Protein AF-A0A7S3J184-F1 (afdb_monomer_lite)

Radius of gyration: 19.21 Å; chains: 1; bounding box: 44×44×45 Å

pLDDT: mean 74.98, std 15.62, range [27.53, 96.31]

Secondary structure (DSSP, 8-state):
--------------TT-SS---TTT-TT-EEEEEEEEEEEEEEEEETTEEEEEEEEEEEEEEEEEE--SSS--EEEEEEEEEEE----S---S-----S-GGGSTTTPPPHHHHHHHTTS-SSS-EEEE---TTTT--EEEES-SSTTT--S----PPP---TTS----------

InterPro domains:
  IPR021109 Aspartic peptidase domain superfamily [G3DSA:2.40.70.10] (2-146)
  IPR021109 Aspartic peptidase domain superfamily [SSF50630] (16-171)
  IPR033121 Peptidase family A1 domain [PF00026] (12-150)

Foldseek 3Di:
DDPPDPDPPPQPFVPQAPDADDLVPAPFKFWDPDKDKDKDWDWDQDPNDTDIDIWIWMFTWIWHFDDDPLQGTFTFIDGRTGDTDNPDPDNDNDDQDLWQCVQGPDNGGHPLRRCCVVVVAVDSDKDWDDDDPVPPPTDMGRNDDPDPPVCPDDDDADAPDDRNDGRHGDCPPPD

Structure (mmCIF, N/CA/C/O backbone):
data_AF-A0A7S3J184-F1
#
_entry.id   AF-A0A7S3J184-F1
#
loop_
_atom_site.group_PDB
_atom_site.id
_atom_site.type_symbol
_atom_site.label_atom_id
_atom_site.label_alt_id
_atom_site.label_comp_id
_atom_site.label_asym_id
_atom_site.label_entity_id
_atom_site.label_seq_id
_atom_site.pdbx_PDB_ins_code
_atom_site.Cartn_x
_atom_site.Cartn_y
_atom_site.Cartn_z
_atom_site.occupancy
_atom_site.B_iso_or_equiv
_atom_site.auth_seq_id
_atom_site.auth_comp_id
_atom_site.auth_asym_id
_atom_site.auth_atom_id
_atom_site.pdbx_PDB_model_num
ATOM 1 N N . MET A 1 1 ? 15.022 29.526 -15.941 1.00 34.22 1 MET A N 1
ATOM 2 C CA . MET A 1 1 ? 14.624 28.166 -16.365 1.00 34.22 1 MET A CA 1
ATOM 3 C C . MET A 1 1 ? 15.790 27.238 -16.091 1.00 34.22 1 MET A C 1
ATOM 5 O O . MET A 1 1 ? 16.749 27.245 -16.851 1.00 34.22 1 MET A O 1
ATOM 9 N N . VAL A 1 2 ? 15.758 26.516 -14.973 1.00 27.53 2 VAL A N 1
ATOM 10 C CA . VAL A 1 2 ? 16.739 25.459 -14.714 1.00 27.53 2 VAL A CA 1
ATOM 11 C C . VAL A 1 2 ? 16.267 24.251 -15.514 1.00 27.53 2 VAL A C 1
ATOM 13 O O . VAL A 1 2 ? 15.246 23.656 -15.186 1.00 27.53 2 VAL A O 1
ATOM 16 N N . LYS A 1 3 ? 16.960 23.936 -16.612 1.00 31.44 3 LYS A N 1
ATOM 17 C CA . LYS A 1 3 ? 16.869 22.609 -17.222 1.00 31.44 3 LYS A CA 1
ATOM 18 C C . LYS A 1 3 ? 17.483 21.649 -16.205 1.00 31.44 3 LYS A C 1
ATOM 20 O O . LYS A 1 3 ? 18.704 21.586 -16.118 1.00 31.44 3 LYS A O 1
ATOM 25 N N . SER A 1 4 ? 16.666 20.966 -15.403 1.00 35.03 4 SER A N 1
ATOM 26 C CA . SER A 1 4 ? 17.158 19.820 -14.642 1.00 35.03 4 SER A CA 1
ATOM 27 C C . SER A 1 4 ? 17.403 18.706 -15.652 1.00 35.03 4 SER A C 1
ATOM 29 O O . SER A 1 4 ? 16.483 18.007 -16.076 1.00 35.03 4 SER A O 1
ATOM 31 N N . SER A 1 5 ? 18.642 18.607 -16.122 1.00 41.62 5 SER A N 1
ATOM 32 C CA . SER A 1 5 ? 19.138 17.382 -16.729 1.00 41.62 5 SER A CA 1
ATOM 33 C C . SER A 1 5 ? 18.861 16.246 -15.752 1.00 41.62 5 SER A C 1
ATOM 35 O O . SER A 1 5 ? 19.185 16.370 -14.569 1.00 41.62 5 SER A O 1
ATOM 37 N N . LEU A 1 6 ? 18.212 15.188 -16.245 1.00 41.88 6 LEU A N 1
ATOM 38 C CA . LEU A 1 6 ? 18.054 13.930 -15.523 1.00 41.88 6 LEU A CA 1
ATOM 39 C C . LEU A 1 6 ? 19.418 13.575 -14.909 1.00 41.88 6 LEU A C 1
ATOM 41 O O . LEU A 1 6 ? 20.422 13.696 -15.624 1.00 41.88 6 LEU A O 1
ATOM 45 N N . PRO A 1 7 ? 19.489 13.178 -13.625 1.00 43.50 7 PRO A N 1
ATOM 46 C CA . PRO A 1 7 ? 20.644 12.440 -13.147 1.00 43.50 7 PRO A CA 1
ATOM 47 C C . PRO A 1 7 ? 20.914 11.345 -14.177 1.00 43.50 7 PRO A C 1
ATOM 49 O O . PRO A 1 7 ? 19.997 10.599 -14.534 1.00 43.50 7 PRO A O 1
ATOM 52 N N . GLN A 1 8 ? 22.128 11.333 -14.732 1.00 40.34 8 GLN A N 1
ATOM 53 C CA . GLN A 1 8 ? 22.580 10.200 -15.530 1.00 40.34 8 GLN A CA 1
ATOM 54 C C . GLN A 1 8 ? 22.360 8.937 -14.695 1.00 40.34 8 GLN A C 1
ATOM 56 O O . GLN A 1 8 ? 22.359 9.021 -13.465 1.00 40.34 8 GLN A O 1
ATOM 61 N N . GLU A 1 9 ? 22.119 7.809 -15.362 1.00 42.41 9 GLU A N 1
ATOM 62 C CA . GLU A 1 9 ? 22.085 6.471 -14.768 1.00 42.41 9 GLU A CA 1
ATOM 63 C C . GLU A 1 9 ? 23.442 6.163 -14.109 1.00 42.41 9 GLU A C 1
ATOM 65 O O . GLU A 1 9 ? 24.221 5.356 -14.593 1.00 42.41 9 GLU A O 1
ATOM 70 N N . ASP A 1 10 ? 23.774 6.861 -13.029 1.00 41.12 10 ASP A N 1
ATOM 71 C CA . ASP A 1 10 ? 24.757 6.404 -12.077 1.00 41.12 10 ASP A CA 1
ATOM 72 C C . ASP A 1 10 ? 24.038 5.303 -11.313 1.00 41.12 10 ASP A C 1
ATOM 74 O O . ASP A 1 10 ? 23.034 5.546 -10.633 1.00 41.12 10 ASP A O 1
ATOM 78 N N . GLU A 1 11 ? 24.539 4.086 -11.495 1.00 43.78 11 GLU A N 1
ATOM 79 C CA . GLU A 1 11 ? 24.124 2.808 -10.915 1.00 43.78 11 GLU A CA 1
ATOM 80 C C . GLU A 1 11 ? 24.232 2.785 -9.377 1.00 43.78 11 GLU A C 1
ATOM 82 O O . GLU A 1 11 ? 24.607 1.788 -8.760 1.00 43.78 11 GLU A O 1
ATOM 87 N N . SER A 1 12 ? 23.865 3.873 -8.702 1.00 46.12 12 SER A N 1
ATOM 88 C CA . SER A 1 12 ? 23.443 3.839 -7.309 1.00 46.12 12 SER A CA 1
ATOM 89 C C . SER A 1 12 ? 22.074 3.157 -7.234 1.00 46.12 12 SER A C 1
ATOM 91 O O . SER A 1 12 ? 21.065 3.746 -6.857 1.00 46.12 12 SER A O 1
ATOM 93 N N . GLU A 1 13 ? 22.042 1.880 -7.632 1.00 53.75 13 GLU A N 1
ATOM 94 C CA . GLU A 1 13 ? 20.978 0.950 -7.283 1.00 53.75 13 GLU A CA 1
ATOM 95 C C . GLU A 1 13 ? 20.612 1.167 -5.816 1.00 53.75 13 GLU A C 1
ATOM 97 O O . GLU A 1 13 ? 21.509 1.411 -5.015 1.00 53.75 13 GLU A O 1
ATOM 102 N N . CYS A 1 14 ? 19.339 1.044 -5.438 1.00 61.81 14 CYS A N 1
ATOM 103 C CA . CYS A 1 14 ? 18.876 1.128 -4.050 1.00 61.81 14 CYS A CA 1
ATOM 104 C C . CYS A 1 14 ? 19.684 0.207 -3.103 1.00 61.81 14 CYS A C 1
ATOM 106 O O . CYS A 1 14 ? 19.252 -0.901 -2.796 1.00 61.81 14 CYS A O 1
ATOM 108 N N . GLN A 1 15 ? 20.856 0.643 -2.625 1.00 64.69 15 GLN A N 1
ATOM 109 C CA . GLN A 1 15 ? 21.760 -0.156 -1.785 1.00 64.69 15 GLN A CA 1
ATOM 110 C C . GLN A 1 15 ? 21.186 -0.349 -0.377 1.00 64.69 15 GLN A C 1
ATOM 112 O O . GLN A 1 15 ? 21.646 -1.200 0.375 1.00 64.69 15 GLN A O 1
ATOM 117 N N . TYR A 1 16 ? 20.175 0.452 -0.036 1.00 66.06 16 TYR A N 1
ATOM 118 C CA . TYR A 1 16 ? 19.536 0.489 1.272 1.00 66.06 16 TYR A CA 1
ATOM 119 C C . TYR A 1 16 ? 18.312 -0.428 1.386 1.00 66.06 16 TYR A C 1
ATOM 121 O O . TYR A 1 16 ? 17.824 -0.623 2.494 1.00 66.06 16 TYR A O 1
ATOM 129 N N . ALA A 1 17 ? 17.811 -0.985 0.278 1.00 69.44 17 ALA A N 1
ATOM 130 C CA . ALA A 1 17 ? 16.752 -1.989 0.328 1.00 69.44 17 ALA A CA 1
ATOM 131 C C . ALA A 1 17 ? 17.371 -3.366 0.612 1.00 69.44 17 ALA A C 1
ATOM 133 O O . ALA A 1 17 ? 18.288 -3.791 -0.093 1.00 69.44 17 ALA A O 1
ATOM 134 N N . GLN A 1 18 ? 16.864 -4.066 1.626 1.00 74.38 18 GLN A N 1
ATOM 135 C CA . GLN A 1 18 ? 17.240 -5.448 1.930 1.00 74.38 18 GLN A CA 1
ATOM 136 C C . GLN A 1 18 ? 16.787 -6.386 0.809 1.00 74.38 18 GLN A C 1
ATOM 138 O O . GLN A 1 18 ? 17.525 -7.291 0.422 1.00 74.38 18 GLN A O 1
ATOM 143 N N . ASN A 1 19 ? 15.594 -6.142 0.259 1.00 84.19 19 ASN A N 1
ATOM 144 C CA . ASN A 1 19 ? 15.049 -6.882 -0.874 1.00 84.19 19 ASN A CA 1
ATOM 145 C C . ASN A 1 19 ? 14.842 -5.958 -2.076 1.00 84.19 19 ASN A C 1
ATOM 147 O O . ASN A 1 19 ? 14.165 -4.934 -1.983 1.00 84.19 19 ASN A O 1
ATOM 151 N N . LYS A 1 20 ? 15.386 -6.350 -3.232 1.00 86.38 20 LYS A N 1
ATOM 152 C CA . LYS A 1 20 ? 15.192 -5.647 -4.506 1.00 86.38 20 LYS A CA 1
ATOM 153 C C . LYS A 1 20 ? 14.232 -6.435 -5.387 1.00 86.38 20 LYS A C 1
ATOM 155 O O . LYS A 1 20 ? 14.388 -7.641 -5.565 1.00 86.38 20 LYS A O 1
ATOM 160 N N . PHE A 1 21 ? 13.250 -5.746 -5.953 1.00 89.44 21 PHE A N 1
ATOM 161 C CA . PHE A 1 21 ? 12.363 -6.339 -6.944 1.00 89.44 21 PHE A CA 1
ATOM 162 C C . PHE A 1 21 ? 13.107 -6.500 -8.280 1.00 89.44 21 PHE A C 1
ATOM 164 O O . PHE A 1 21 ? 13.516 -5.505 -8.874 1.00 89.44 21 PHE A O 1
ATOM 171 N N . ASP A 1 22 ? 13.273 -7.732 -8.764 1.00 91.12 22 ASP A N 1
ATOM 172 C CA . ASP A 1 22 ? 13.890 -7.995 -10.068 1.00 91.12 22 ASP A CA 1
ATOM 173 C C . ASP A 1 22 ? 12.830 -8.051 -11.175 1.00 91.12 22 ASP A C 1
ATOM 175 O O . ASP A 1 22 ? 12.203 -9.085 -11.434 1.00 91.12 22 ASP A O 1
ATOM 179 N N . LYS A 1 23 ? 12.671 -6.924 -11.8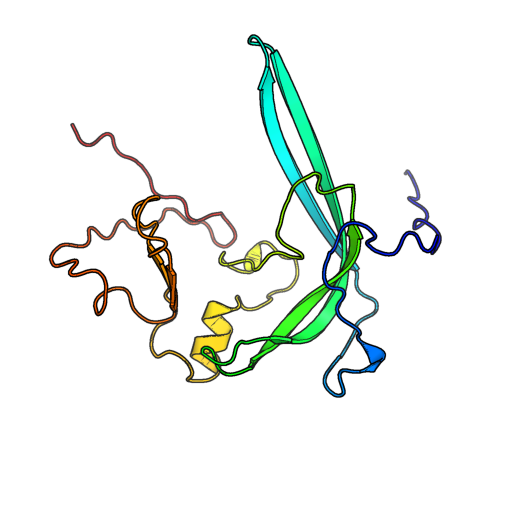76 1.00 90.94 23 LYS A N 1
ATOM 180 C CA . LYS A 1 23 ? 11.735 -6.791 -12.998 1.00 90.94 23 LYS A CA 1
ATOM 181 C C . LYS A 1 23 ? 11.999 -7.769 -14.149 1.00 90.94 23 LYS A C 1
ATOM 183 O O . LYS A 1 23 ? 11.064 -8.075 -14.878 1.00 90.94 23 LYS A O 1
ATOM 188 N N . ALA A 1 24 ? 13.229 -8.264 -14.327 1.00 92.50 24 ALA A N 1
ATOM 189 C CA . ALA A 1 24 ? 13.553 -9.207 -15.400 1.00 92.50 24 ALA A CA 1
ATOM 190 C C . ALA A 1 24 ? 12.987 -10.611 -15.133 1.00 92.50 24 ALA A C 1
ATOM 192 O O . ALA A 1 24 ? 12.771 -11.380 -16.068 1.00 92.50 24 ALA A O 1
ATOM 193 N N . THR A 1 25 ? 12.714 -10.937 -13.866 1.00 94.25 25 THR A N 1
ATOM 194 C CA . THR A 1 25 ? 12.131 -12.228 -13.462 1.00 94.25 25 THR A CA 1
ATOM 195 C C . THR A 1 25 ? 10.605 -12.233 -13.461 1.00 94.25 25 THR A C 1
ATOM 197 O O . THR A 1 25 ? 9.990 -13.301 -13.443 1.00 94.25 25 THR A O 1
ATOM 200 N N . SER A 1 26 ? 9.973 -11.059 -13.509 1.00 95.19 26 SER A N 1
ATOM 201 C CA . SER A 1 26 ? 8.519 -10.937 -13.526 1.00 95.19 26 SER A CA 1
ATOM 202 C C . SER A 1 26 ? 7.987 -10.904 -14.957 1.00 95.19 26 SER A C 1
ATOM 204 O O . SER A 1 26 ? 8.109 -9.911 -15.672 1.00 95.19 26 SER A O 1
ATOM 206 N N . ALA A 1 27 ? 7.324 -11.987 -15.368 1.00 95.44 27 ALA A N 1
ATOM 207 C CA . ALA A 1 27 ? 6.685 -12.078 -16.683 1.00 95.44 27 ALA A CA 1
ATOM 208 C C . ALA A 1 27 ? 5.507 -11.097 -16.864 1.00 95.44 27 ALA A C 1
ATOM 210 O O . ALA A 1 27 ? 5.069 -10.859 -17.989 1.00 95.44 27 ALA A O 1
ATOM 211 N N . SER A 1 28 ? 4.967 -10.557 -15.769 1.00 96.31 28 SER A N 1
ATOM 212 C CA . SER A 1 28 ? 3.866 -9.591 -15.764 1.00 96.31 28 SER A CA 1
ATOM 213 C C . SER A 1 28 ? 4.324 -8.141 -15.656 1.00 96.31 28 SER A C 1
ATOM 215 O O . SER A 1 28 ? 3.486 -7.247 -15.797 1.00 96.31 28 SER A O 1
ATOM 217 N N . PHE A 1 29 ? 5.617 -7.892 -15.434 1.00 96.12 29 PHE A N 1
ATOM 218 C CA . PHE A 1 29 ? 6.126 -6.538 -15.295 1.00 96.12 29 PHE A CA 1
ATOM 219 C C . PHE A 1 29 ? 5.909 -5.731 -16.576 1.00 96.12 29 PHE A C 1
ATOM 221 O O . PHE A 1 29 ? 6.352 -6.103 -17.663 1.00 96.12 29 PHE A O 1
ATOM 228 N N . ASN A 1 30 ? 5.255 -4.582 -16.433 1.00 95.50 30 ASN A N 1
ATOM 229 C CA . ASN A 1 30 ? 5.008 -3.649 -17.522 1.00 95.50 30 ASN A CA 1
ATOM 230 C C . ASN A 1 30 ? 5.414 -2.232 -17.102 1.00 95.50 30 ASN A C 1
ATOM 232 O O . ASN A 1 30 ? 4.638 -1.510 -16.474 1.00 95.50 30 ASN A O 1
ATOM 236 N N . GLY A 1 31 ? 6.654 -1.858 -17.417 1.00 91.19 31 GLY A N 1
ATOM 237 C CA . GLY A 1 31 ? 7.193 -0.520 -17.178 1.00 91.19 31 GLY A CA 1
ATOM 238 C C . GLY A 1 31 ? 6.781 0.486 -18.252 1.00 91.19 31 GLY A C 1
ATOM 239 O O . GLY A 1 31 ? 6.633 0.140 -19.420 1.00 91.19 31 GLY A O 1
ATOM 240 N N . THR A 1 32 ? 6.638 1.749 -17.860 1.00 87.94 32 THR A N 1
ATOM 241 C CA . THR A 1 32 ? 6.422 2.878 -18.779 1.00 87.94 32 THR A CA 1
ATOM 242 C C . THR A 1 32 ? 7.640 3.802 -18.769 1.00 87.94 32 THR A C 1
ATOM 244 O O . THR A 1 32 ? 8.436 3.742 -17.846 1.00 87.94 32 THR A O 1
ATOM 247 N N . ASN A 1 33 ? 7.782 4.708 -19.737 1.00 86.69 33 ASN A N 1
ATOM 248 C CA . ASN A 1 33 ? 8.839 5.733 -19.683 1.00 86.69 33 ASN A CA 1
ATOM 249 C C . ASN A 1 33 ? 8.478 6.920 -18.770 1.00 86.69 33 ASN A C 1
ATOM 251 O O . ASN A 1 33 ? 9.233 7.887 -18.673 1.00 86.69 33 ASN A O 1
ATOM 255 N N . GLU A 1 34 ? 7.308 6.883 -18.132 1.00 87.38 34 GLU A N 1
ATOM 256 C CA . GLU A 1 34 ? 6.882 7.929 -17.218 1.00 87.38 34 GLU A CA 1
ATOM 257 C C . GLU A 1 34 ? 7.549 7.754 -15.863 1.00 87.38 34 GLU A C 1
ATOM 259 O O . GLU A 1 34 ? 7.657 6.648 -15.325 1.00 87.38 34 GLU A O 1
ATOM 264 N N . THR A 1 35 ? 7.964 8.872 -15.281 1.00 85.81 35 THR A N 1
ATOM 265 C CA . THR A 1 35 ? 8.599 8.868 -13.969 1.00 85.81 35 THR A CA 1
ATOM 266 C C . THR A 1 35 ? 7.653 9.398 -12.904 1.00 85.81 35 THR A C 1
ATOM 268 O O . THR A 1 35 ? 6.747 10.184 -13.181 1.00 85.81 35 THR A O 1
ATOM 271 N N . ALA A 1 36 ? 7.854 8.937 -11.677 1.00 82.06 36 ALA A N 1
ATOM 272 C CA . ALA A 1 36 ? 7.141 9.408 -10.505 1.00 82.06 36 ALA A CA 1
ATOM 273 C C . ALA A 1 36 ? 8.140 9.593 -9.371 1.00 82.06 36 ALA A C 1
ATOM 275 O O . ALA A 1 36 ? 8.979 8.726 -9.118 1.00 82.06 36 ALA A O 1
ATOM 276 N N . SER A 1 37 ? 8.052 10.731 -8.693 1.00 77.56 37 SER A N 1
ATOM 277 C CA . SER A 1 37 ? 8.859 11.027 -7.521 1.00 77.56 37 SER A CA 1
ATOM 278 C C . SER A 1 37 ? 7.989 11.162 -6.283 1.00 77.56 37 SER A C 1
ATOM 280 O O . SER A 1 37 ? 6.815 11.533 -6.339 1.00 77.56 37 SER A O 1
ATOM 282 N N . TRP A 1 38 ? 8.587 10.843 -5.147 1.00 72.75 38 TRP A N 1
ATOM 283 C CA . TRP A 1 38 ? 7.998 11.026 -3.840 1.00 72.75 38 TRP A CA 1
ATOM 284 C C . TRP A 1 38 ? 9.012 11.704 -2.935 1.00 72.75 38 TRP A C 1
ATOM 286 O O . TRP A 1 38 ? 10.143 11.241 -2.786 1.00 72.75 38 TRP A O 1
ATOM 296 N N . THR A 1 39 ? 8.576 12.791 -2.309 1.00 71.38 39 THR A N 1
ATOM 297 C CA . THR A 1 39 ? 9.340 13.482 -1.277 1.00 71.38 39 THR A CA 1
ATOM 298 C C . THR A 1 39 ? 8.560 13.399 0.020 1.00 71.38 39 THR A C 1
ATOM 300 O O . THR A 1 39 ? 7.376 13.745 0.059 1.00 71.38 39 THR A O 1
ATOM 303 N N . ASN A 1 40 ? 9.223 12.966 1.086 1.00 67.44 40 ASN A N 1
ATOM 304 C CA . ASN A 1 40 ? 8.675 13.030 2.430 1.00 67.44 40 ASN A CA 1
ATOM 305 C C . ASN A 1 40 ? 9.513 13.965 3.277 1.00 67.44 40 ASN A C 1
ATOM 307 O O . ASN A 1 40 ? 10.710 13.751 3.457 1.00 67.44 40 ASN A O 1
ATOM 311 N N . GLU A 1 41 ? 8.859 14.992 3.796 1.00 67.75 41 GLU A N 1
ATOM 312 C CA . GLU A 1 41 ? 9.457 15.908 4.746 1.00 67.75 41 GLU A CA 1
ATOM 313 C C . GLU A 1 41 ? 8.974 15.528 6.138 1.00 67.75 41 GLU A C 1
ATOM 315 O O . GLU A 1 41 ? 7.775 15.548 6.422 1.00 67.75 41 GLU A O 1
ATOM 320 N N . PHE A 1 42 ? 9.909 15.190 7.018 1.00 67.00 42 PHE A N 1
ATOM 321 C CA . PHE A 1 42 ? 9.614 14.993 8.428 1.00 67.00 42 PHE A CA 1
ATOM 322 C C . PHE A 1 42 ? 10.459 15.927 9.279 1.00 67.00 42 PHE A C 1
ATOM 324 O O . PHE A 1 42 ? 11.544 16.377 8.904 1.00 67.00 42 PHE A O 1
ATOM 331 N N . HIS A 1 43 ? 9.926 16.245 10.450 1.00 72.81 43 HIS A N 1
ATOM 332 C CA . HIS A 1 43 ? 10.566 17.151 11.382 1.00 72.81 43 HIS A CA 1
ATOM 333 C C . HIS A 1 43 ? 10.992 16.376 12.619 1.00 72.81 43 HIS A C 1
ATOM 335 O O . HIS A 1 43 ? 10.154 15.751 13.267 1.00 72.81 43 HIS A O 1
ATOM 341 N N . SER A 1 44 ? 12.281 16.430 12.949 1.00 72.06 44 SER A N 1
ATOM 342 C CA . SER A 1 44 ? 12.765 15.991 14.255 1.00 72.06 44 SER A CA 1
ATOM 343 C C . SER A 1 44 ? 12.999 17.205 15.147 1.00 72.06 44 SER A C 1
ATOM 345 O O . SER A 1 44 ? 13.353 18.292 14.679 1.00 72.06 44 SER A O 1
ATOM 347 N N . TYR A 1 45 ? 12.770 17.018 16.443 1.00 68.94 45 TYR A N 1
ATOM 348 C CA . TYR A 1 45 ? 13.070 18.013 17.460 1.00 68.94 45 TYR A CA 1
ATOM 349 C C . TYR A 1 45 ? 14.214 17.479 18.310 1.00 68.94 45 TYR A C 1
ATOM 351 O O . TYR A 1 45 ? 14.019 16.602 19.146 1.00 68.94 45 TYR A O 1
ATOM 359 N N . GLU A 1 46 ? 15.410 18.009 18.085 1.00 71.50 46 GLU A N 1
ATOM 360 C CA . GLU A 1 46 ? 16.562 17.777 18.953 1.00 71.50 46 GLU A CA 1
ATOM 361 C C . GLU A 1 46 ? 16.798 19.054 19.750 1.00 71.50 46 GLU A C 1
ATOM 363 O O . GLU A 1 46 ? 17.029 20.118 19.174 1.00 71.50 46 GLU A O 1
ATOM 368 N N . SER A 1 47 ? 16.708 18.967 21.079 1.00 72.94 47 SER A N 1
ATOM 369 C CA . SER A 1 47 ? 17.043 20.080 21.978 1.00 72.94 47 SER A CA 1
ATOM 370 C C . SER A 1 47 ? 16.310 21.389 21.642 1.00 72.94 47 SER A C 1
ATOM 372 O O . SER A 1 47 ? 16.927 22.449 21.596 1.00 72.94 47 SER A O 1
ATOM 374 N N . SER A 1 48 ? 14.997 21.325 21.381 1.00 71.69 48 SER A N 1
ATOM 375 C CA . SER A 1 48 ? 14.120 22.447 20.974 1.00 71.69 48 SER A CA 1
ATOM 376 C C . SER A 1 48 ? 14.381 23.073 19.592 1.00 71.69 48 SER A C 1
ATOM 378 O O . SER A 1 48 ? 13.632 23.956 19.175 1.00 71.69 48 SER A O 1
ATOM 380 N N . LEU A 1 49 ? 15.360 22.576 18.828 1.00 65.25 49 LEU A N 1
ATOM 381 C CA . LEU A 1 49 ? 15.577 22.979 17.439 1.00 65.25 49 LEU A CA 1
ATOM 382 C C . LEU A 1 49 ? 14.827 22.044 16.485 1.00 65.25 49 LEU A C 1
ATOM 384 O O . LEU A 1 49 ? 15.008 20.826 16.505 1.00 65.25 49 LEU A O 1
ATOM 388 N N . LYS A 1 50 ? 13.994 22.634 15.622 1.00 76.94 50 LYS A N 1
ATOM 389 C CA . LYS A 1 50 ? 13.317 21.927 14.533 1.00 76.94 50 LYS A CA 1
ATOM 390 C C . LYS A 1 50 ? 14.324 21.658 13.413 1.00 76.94 50 LYS A C 1
ATOM 392 O O . LYS A 1 50 ? 14.763 22.594 12.749 1.00 76.94 50 LYS A O 1
ATOM 397 N N . LYS A 1 51 ? 14.651 20.390 13.170 1.00 74.06 51 LYS A N 1
ATOM 398 C CA . LYS A 1 51 ? 15.366 19.955 11.964 1.00 74.06 51 LYS A CA 1
ATOM 399 C C . LYS A 1 51 ? 14.355 19.421 10.957 1.00 74.06 51 LYS A C 1
ATOM 401 O O . LYS A 1 51 ? 13.534 18.572 11.298 1.00 74.06 51 LYS A O 1
ATOM 406 N N . THR A 1 52 ? 14.400 19.928 9.729 1.00 73.31 52 THR A N 1
ATOM 407 C CA . THR A 1 52 ? 13.643 19.363 8.606 1.00 73.31 52 THR A CA 1
ATOM 408 C C . THR A 1 52 ? 14.536 18.384 7.874 1.00 73.31 52 THR A C 1
ATOM 410 O O . THR A 1 52 ? 15.625 18.747 7.440 1.00 73.31 52 THR A O 1
ATOM 413 N N . HIS A 1 53 ? 14.056 17.157 7.745 1.00 67.56 53 HIS A N 1
ATOM 414 C CA . HIS A 1 53 ? 14.673 16.119 6.942 1.00 67.56 53 HIS A CA 1
ATOM 415 C C . HIS A 1 53 ? 13.776 15.897 5.738 1.00 67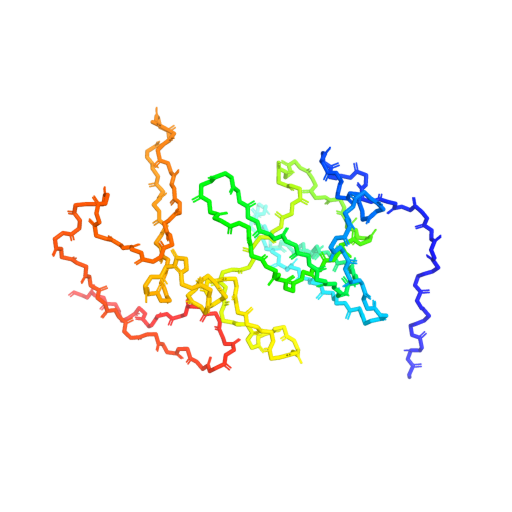.56 53 HIS A C 1
ATOM 417 O O . HIS A 1 53 ? 12.583 15.638 5.902 1.00 67.56 53 HIS A O 1
ATOM 423 N N . SER A 1 54 ? 14.346 16.002 4.548 1.00 66.94 54 SER A N 1
ATOM 424 C CA . SER A 1 54 ? 13.673 15.616 3.315 1.00 66.94 54 SER A CA 1
ATOM 425 C C . SER A 1 54 ? 14.263 14.285 2.887 1.00 66.94 54 SER A C 1
ATOM 427 O O . SER A 1 54 ? 15.480 14.138 2.866 1.00 66.94 54 SER A O 1
ATOM 429 N N . ARG A 1 55 ? 13.397 13.314 2.607 1.00 71.44 55 ARG A N 1
ATOM 430 C CA . ARG A 1 55 ? 13.768 12.061 1.953 1.00 71.44 55 ARG A CA 1
ATOM 431 C C . ARG A 1 55 ? 13.153 12.036 0.576 1.00 71.44 55 ARG A C 1
ATOM 433 O O . ARG A 1 55 ? 11.954 12.294 0.444 1.00 71.44 55 ARG A O 1
ATOM 440 N N . PHE A 1 56 ? 13.958 11.704 -0.419 1.00 74.88 56 PHE A N 1
ATOM 441 C CA . PHE A 1 56 ? 13.514 11.601 -1.799 1.00 74.88 56 PHE A CA 1
ATOM 442 C C . PHE A 1 56 ? 13.623 10.168 -2.323 1.00 74.88 56 PHE A C 1
ATOM 444 O O . PHE A 1 56 ? 14.633 9.487 -2.134 1.00 74.88 56 PHE A O 1
ATOM 451 N N . ALA A 1 57 ? 12.571 9.730 -3.009 1.00 77.56 57 ALA A N 1
ATOM 452 C CA . ALA A 1 57 ? 12.560 8.526 -3.821 1.00 77.56 57 ALA A CA 1
ATOM 453 C C . ALA A 1 57 ? 12.078 8.877 -5.230 1.00 77.56 57 ALA A C 1
ATOM 455 O O . ALA A 1 57 ? 11.125 9.641 -5.409 1.00 77.56 57 ALA A O 1
ATOM 456 N N . TRP A 1 58 ? 12.714 8.294 -6.239 1.00 82.44 58 TRP A N 1
ATOM 457 C CA . TRP A 1 58 ? 12.334 8.471 -7.633 1.00 82.44 58 TRP A CA 1
ATOM 458 C C . TRP A 1 58 ? 12.362 7.150 -8.371 1.00 82.44 58 TRP A C 1
ATOM 460 O O . TRP A 1 58 ? 13.221 6.292 -8.153 1.00 82.44 58 TRP A O 1
ATOM 470 N N . GLY A 1 59 ? 11.384 6.982 -9.245 1.00 87.00 59 GLY A N 1
ATOM 471 C CA . GLY A 1 59 ? 11.204 5.742 -9.957 1.00 87.00 59 GLY A CA 1
ATOM 472 C C . GLY A 1 59 ? 10.409 5.891 -11.232 1.00 87.00 59 GLY A C 1
ATOM 473 O O . GLY A 1 59 ? 9.970 6.970 -11.634 1.00 87.00 59 GLY A O 1
ATOM 474 N N . MET A 1 60 ? 10.228 4.742 -11.854 1.00 89.75 60 MET A N 1
ATOM 475 C CA . MET A 1 60 ? 9.480 4.554 -13.077 1.00 89.75 60 MET A CA 1
ATOM 476 C C . MET A 1 60 ? 8.072 4.072 -12.736 1.00 89.75 60 MET A C 1
ATOM 478 O O . MET A 1 60 ? 7.910 3.148 -11.933 1.00 89.75 60 MET A O 1
ATOM 482 N N . LYS A 1 61 ? 7.045 4.661 -13.352 1.00 88.69 61 LYS A N 1
ATOM 483 C CA . LYS A 1 61 ? 5.690 4.110 -13.262 1.00 88.69 61 LYS A CA 1
ATOM 484 C C . LYS A 1 61 ? 5.661 2.771 -13.995 1.00 88.69 61 LYS A C 1
ATOM 486 O O . LYS A 1 61 ? 6.109 2.667 -15.141 1.00 88.69 61 LYS A O 1
ATOM 491 N N . ALA A 1 62 ? 5.125 1.752 -13.345 1.00 92.25 62 ALA A N 1
ATOM 492 C CA . ALA A 1 62 ? 5.014 0.411 -13.895 1.00 92.25 62 ALA A CA 1
ATOM 493 C C . ALA A 1 62 ? 3.717 -0.258 -13.431 1.00 92.25 62 ALA A C 1
ATOM 495 O O . ALA A 1 62 ? 2.967 0.291 -12.625 1.00 92.25 62 ALA A O 1
ATOM 496 N N . LYS A 1 63 ? 3.450 -1.457 -13.941 1.00 93.38 63 LYS A N 1
ATOM 497 C CA . LYS A 1 63 ? 2.384 -2.332 -13.458 1.00 93.38 63 LYS A CA 1
ATOM 498 C C . LYS A 1 63 ? 2.930 -3.723 -13.219 1.00 93.38 63 LYS A C 1
ATOM 500 O O . LYS A 1 63 ? 3.733 -4.207 -14.015 1.00 93.38 63 LYS A O 1
ATOM 505 N N . ASP A 1 64 ? 2.462 -4.355 -12.154 1.00 95.94 64 ASP A N 1
ATOM 506 C CA . ASP A 1 64 ? 2.746 -5.758 -11.878 1.00 95.94 64 ASP A CA 1
ATOM 507 C C . ASP A 1 64 ? 1.701 -6.370 -10.936 1.00 95.94 64 ASP A C 1
ATOM 509 O O . ASP A 1 64 ? 0.816 -5.680 -10.426 1.00 95.94 64 ASP A O 1
ATOM 513 N N . TYR A 1 65 ? 1.782 -7.675 -10.698 1.00 94.19 65 TYR A N 1
ATOM 514 C CA . TYR A 1 65 ? 1.014 -8.344 -9.662 1.00 94.19 65 TYR A CA 1
ATOM 515 C C . TYR A 1 65 ? 1.536 -7.985 -8.269 1.00 94.19 65 TYR A C 1
ATOM 517 O O . TYR A 1 65 ? 2.666 -8.291 -7.902 1.00 94.19 65 TYR A O 1
ATOM 525 N N . VAL A 1 66 ? 0.662 -7.389 -7.461 1.00 92.88 66 VAL A N 1
AT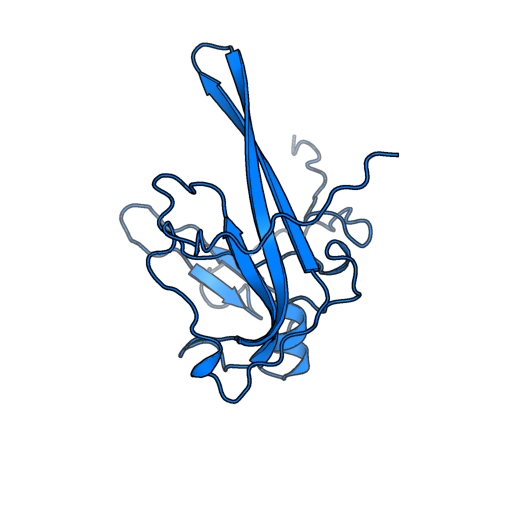OM 526 C CA . VAL A 1 66 ? 0.914 -7.041 -6.061 1.00 92.88 66 VAL A CA 1
ATOM 527 C C . VAL A 1 66 ? -0.038 -7.842 -5.181 1.00 92.88 66 VAL A C 1
ATOM 529 O O . VAL A 1 66 ? -1.243 -7.886 -5.432 1.00 92.88 66 VAL A O 1
ATOM 532 N N . GLY A 1 67 ? 0.495 -8.486 -4.147 1.00 90.19 67 GLY A N 1
ATOM 533 C CA . GLY A 1 67 ? -0.285 -9.296 -3.220 1.00 90.19 67 GLY A CA 1
ATOM 534 C C . GLY A 1 67 ? 0.592 -10.066 -2.244 1.00 90.19 67 GLY A C 1
ATOM 535 O O . GLY A 1 67 ? 1.812 -9.915 -2.216 1.00 90.19 67 GLY A O 1
ATOM 536 N N . THR A 1 68 ? -0.053 -10.898 -1.439 1.00 84.62 68 THR A N 1
ATOM 537 C CA . THR A 1 68 ? 0.595 -11.833 -0.517 1.00 84.62 68 THR A CA 1
ATOM 538 C C . THR A 1 68 ? -0.098 -13.190 -0.616 1.00 84.62 68 THR A C 1
ATOM 540 O O . THR A 1 68 ? -1.107 -13.343 -1.300 1.00 84.62 68 THR A O 1
ATOM 543 N N . SER A 1 69 ? 0.381 -14.195 0.114 1.00 81.38 69 SER A N 1
ATOM 544 C CA . SER A 1 69 ? -0.357 -15.460 0.245 1.00 81.38 69 SER A CA 1
ATOM 545 C C . SER A 1 69 ? -1.754 -15.286 0.8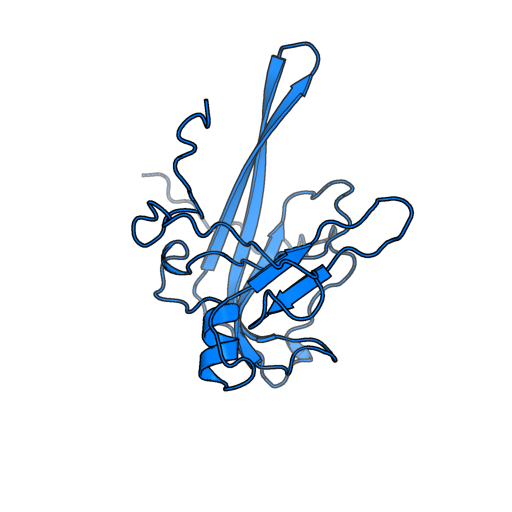62 1.00 81.38 69 SER A C 1
ATOM 547 O O . SER A 1 69 ? -2.627 -16.119 0.636 1.00 81.38 69 SER A O 1
ATOM 549 N N . LEU A 1 70 ? -1.976 -14.205 1.619 1.00 81.81 70 LEU A N 1
ATOM 550 C CA . LEU A 1 70 ? -3.246 -13.890 2.281 1.00 81.81 70 LEU A CA 1
ATOM 551 C C . LEU A 1 70 ? -4.126 -12.934 1.465 1.00 81.81 70 LEU A C 1
ATOM 553 O O . LEU A 1 70 ? -5.338 -12.903 1.657 1.00 81.81 70 LEU A O 1
ATOM 557 N N . ILE A 1 71 ? -3.527 -12.149 0.569 1.00 81.75 71 ILE A N 1
ATOM 558 C CA . ILE A 1 71 ? -4.218 -11.189 -0.292 1.00 81.75 71 ILE A CA 1
ATOM 559 C C . ILE A 1 71 ? -3.922 -11.584 -1.728 1.00 81.75 71 ILE A C 1
ATOM 561 O O . ILE A 1 71 ? -2.807 -11.370 -2.203 1.00 81.75 71 ILE A O 1
ATOM 565 N N . LYS A 1 72 ? -4.925 -12.146 -2.412 1.00 84.69 72 LYS A N 1
ATOM 566 C CA . LYS A 1 72 ? -4.817 -12.571 -3.813 1.00 84.69 72 LYS A CA 1
ATOM 567 C C . LYS A 1 72 ? -4.070 -11.520 -4.637 1.00 84.69 72 LYS A C 1
ATOM 569 O O . LYS A 1 72 ? -4.405 -10.339 -4.587 1.00 84.69 72 LYS A O 1
ATOM 574 N N . TYR A 1 73 ? -3.084 -11.973 -5.405 1.00 87.69 73 TYR A N 1
ATOM 575 C CA . TYR A 1 73 ? -2.296 -11.113 -6.278 1.00 87.69 73 TYR A CA 1
ATOM 576 C C . TYR A 1 73 ? -3.195 -10.409 -7.297 1.00 87.69 73 TYR A C 1
ATOM 578 O O . TYR A 1 73 ? -3.916 -11.054 -8.063 1.00 87.69 73 TYR A O 1
ATOM 586 N N . ILE A 1 74 ? -3.144 -9.077 -7.304 1.00 92.00 74 ILE A N 1
ATOM 587 C CA . ILE A 1 74 ? -3.881 -8.229 -8.239 1.00 92.00 74 ILE A CA 1
ATOM 588 C C . ILE A 1 74 ? -2.915 -7.444 -9.115 1.00 92.00 74 ILE A C 1
ATOM 590 O O . ILE A 1 74 ? -1.892 -6.957 -8.646 1.00 92.00 74 ILE A O 1
ATOM 594 N N . PHE A 1 75 ? -3.250 -7.302 -10.394 1.00 92.88 75 PHE A N 1
ATOM 595 C CA . PHE A 1 75 ? -2.470 -6.476 -11.307 1.00 92.88 75 PHE A CA 1
ATOM 596 C C . PHE A 1 75 ? -2.691 -4.995 -10.968 1.00 92.88 75 PHE A C 1
ATOM 598 O O . PHE A 1 75 ? -3.821 -4.499 -11.054 1.00 92.88 75 PHE A O 1
ATOM 605 N N . HIS A 1 76 ? -1.634 -4.315 -10.532 1.00 91.38 76 HIS A N 1
ATOM 606 C CA . HIS A 1 76 ? -1.687 -2.999 -9.908 1.00 91.38 76 HIS A CA 1
ATOM 607 C C . HIS A 1 76 ? -0.607 -2.063 -10.449 1.00 91.38 76 HIS A C 1
ATOM 609 O O . HIS A 1 76 ? 0.462 -2.500 -10.865 1.00 91.38 76 HIS A O 1
ATOM 615 N N . ASP A 1 77 ? -0.910 -0.767 -10.433 1.00 89.62 77 ASP A N 1
ATOM 616 C CA . ASP A 1 77 ? 0.029 0.293 -10.779 1.00 89.62 77 ASP A CA 1
ATOM 617 C C . ASP A 1 77 ? 1.028 0.471 -9.615 1.00 89.62 77 ASP A C 1
ATOM 619 O O . ASP A 1 77 ? 0.623 0.593 -8.460 1.00 89.62 77 ASP A O 1
ATOM 623 N N . ILE A 1 78 ? 2.329 0.470 -9.906 1.00 89.50 78 ILE A N 1
ATOM 624 C CA . ILE A 1 78 ? 3.422 0.586 -8.930 1.00 89.50 78 ILE A CA 1
ATOM 625 C C . ILE A 1 78 ? 4.429 1.652 -9.369 1.00 89.50 78 ILE A C 1
ATOM 627 O O . ILE A 1 78 ? 4.489 2.037 -10.538 1.00 89.50 78 ILE A O 1
ATOM 631 N N . ILE A 1 79 ? 5.262 2.098 -8.431 1.00 88.12 79 ILE A N 1
ATOM 632 C CA . ILE A 1 79 ? 6.464 2.876 -8.735 1.00 88.12 79 ILE A CA 1
ATOM 633 C C . ILE A 1 79 ? 7.656 1.950 -8.516 1.00 88.12 79 ILE A C 1
ATOM 635 O O . ILE A 1 79 ? 7.939 1.555 -7.387 1.00 88.12 79 ILE A O 1
ATOM 639 N N . TYR A 1 80 ? 8.342 1.596 -9.599 1.00 88.94 80 TYR A N 1
ATOM 640 C CA . TYR A 1 80 ? 9.616 0.893 -9.536 1.00 88.94 80 TYR A CA 1
ATOM 641 C C . TYR A 1 80 ? 10.710 1.908 -9.201 1.00 88.94 80 TYR A C 1
ATOM 643 O O . TYR A 1 80 ? 11.091 2.718 -10.046 1.00 88.94 80 TYR A O 1
ATOM 651 N N . VAL A 1 81 ? 11.141 1.925 -7.940 1.00 85.56 81 VAL A N 1
ATOM 652 C CA . VAL A 1 81 ? 12.089 2.917 -7.418 1.00 85.56 81 VAL A CA 1
ATOM 653 C C . VAL A 1 81 ? 13.497 2.599 -7.913 1.00 85.56 81 VAL A C 1
ATOM 655 O O . VAL A 1 81 ? 14.039 1.540 -7.608 1.00 85.56 81 VAL A O 1
ATOM 658 N N . ASN A 1 82 ? 14.083 3.540 -8.655 1.00 77.06 82 ASN A N 1
ATOM 659 C CA . ASN A 1 82 ? 15.453 3.440 -9.161 1.00 77.06 82 ASN A CA 1
ATOM 660 C C . ASN A 1 82 ? 16.447 4.121 -8.217 1.00 77.06 82 ASN A C 1
ATOM 662 O O . ASN A 1 82 ? 17.570 3.654 -8.077 1.00 77.06 82 ASN A O 1
ATOM 666 N N . VAL A 1 83 ? 16.029 5.224 -7.589 1.00 72.50 83 VAL A N 1
ATOM 667 C CA . VAL A 1 83 ? 16.875 6.050 -6.725 1.00 72.50 83 VAL A CA 1
ATOM 668 C C . VAL A 1 83 ? 16.148 6.290 -5.412 1.00 72.50 83 VAL A C 1
ATOM 670 O O . VAL A 1 83 ? 15.013 6.771 -5.396 1.00 72.50 83 VAL A O 1
ATOM 673 N N . THR A 1 84 ? 16.822 5.991 -4.307 1.00 71.31 84 THR A N 1
ATOM 674 C CA . THR A 1 84 ? 16.391 6.359 -2.959 1.00 71.31 84 THR A CA 1
ATOM 675 C C . THR A 1 84 ? 17.572 6.938 -2.203 1.00 71.31 84 THR A C 1
ATOM 677 O O . THR A 1 84 ? 18.683 6.414 -2.273 1.00 71.31 84 THR A O 1
ATOM 680 N N . GLU A 1 85 ? 17.336 8.001 -1.442 1.00 72.25 85 GLU A N 1
ATOM 681 C CA . GLU A 1 85 ? 18.295 8.417 -0.422 1.00 72.25 85 GLU A CA 1
ATOM 682 C C . GLU A 1 85 ? 18.403 7.354 0.681 1.00 72.25 85 GLU A C 1
ATOM 684 O O . GLU A 1 85 ? 17.532 6.486 0.820 1.00 72.25 85 GLU A O 1
ATOM 689 N N . ASN A 1 86 ? 19.474 7.434 1.476 1.00 67.62 86 ASN A N 1
ATOM 690 C CA . ASN A 1 86 ? 19.687 6.553 2.619 1.00 67.62 86 ASN A CA 1
ATOM 691 C C . ASN A 1 86 ? 18.463 6.583 3.550 1.00 67.62 86 ASN A C 1
ATOM 693 O O . ASN A 1 86 ? 18.159 7.599 4.182 1.00 67.62 86 ASN A O 1
ATOM 697 N N . LEU A 1 87 ? 17.762 5.451 3.640 1.00 64.56 87 LEU A N 1
ATOM 698 C CA . LEU A 1 87 ? 16.576 5.308 4.481 1.00 64.56 87 LEU A CA 1
ATOM 699 C C . LEU A 1 87 ? 16.929 5.176 5.978 1.00 64.56 87 LEU A C 1
ATOM 701 O O . LEU A 1 87 ? 16.028 5.195 6.823 1.00 64.56 87 LEU A O 1
ATOM 705 N N . GLY A 1 88 ? 18.217 5.141 6.332 1.00 65.62 88 GLY A N 1
ATOM 706 C CA . GLY A 1 88 ? 18.715 4.925 7.689 1.00 65.62 88 GLY A CA 1
ATOM 707 C C . GLY A 1 88 ? 18.373 3.519 8.179 1.00 65.62 88 GLY A C 1
ATOM 708 O O . GLY A 1 88 ? 18.338 2.579 7.393 1.00 65.62 88 GLY A O 1
ATOM 709 N N . ASP A 1 89 ? 18.032 3.392 9.461 1.00 66.00 89 ASP A N 1
ATOM 710 C CA . ASP A 1 89 ? 17.644 2.116 10.090 1.00 66.00 89 ASP A CA 1
ATOM 711 C C . ASP A 1 89 ? 16.206 1.673 9.751 1.00 66.00 89 ASP A C 1
ATOM 713 O O . ASP A 1 89 ? 15.565 0.934 10.504 1.00 66.00 89 ASP A O 1
ATOM 717 N N . PHE A 1 90 ? 15.640 2.165 8.647 1.00 67.44 90 PHE A N 1
ATOM 718 C CA . PHE A 1 90 ? 14.283 1.807 8.262 1.00 67.44 90 PHE A CA 1
ATOM 719 C C . PHE A 1 90 ? 14.256 0.359 7.770 1.00 67.44 90 PHE A C 1
ATOM 721 O O . PHE A 1 90 ? 14.883 0.022 6.773 1.00 67.44 90 PHE A O 1
ATOM 728 N N . GLN A 1 91 ? 13.521 -0.502 8.473 1.00 72.44 91 GLN A N 1
ATOM 729 C CA . GLN A 1 91 ? 13.487 -1.942 8.188 1.00 72.44 91 GLN A CA 1
ATOM 730 C C . GLN A 1 91 ? 12.618 -2.323 6.980 1.00 72.44 91 GLN A C 1
ATOM 732 O O . GLN A 1 91 ? 12.566 -3.496 6.624 1.00 72.44 91 GLN A O 1
ATOM 737 N N . ALA A 1 92 ? 11.891 -1.377 6.381 1.00 79.06 92 ALA A N 1
ATOM 738 C CA . ALA A 1 92 ? 11.007 -1.665 5.258 1.00 79.06 92 ALA A CA 1
ATOM 739 C C . ALA A 1 92 ? 11.673 -1.340 3.915 1.00 79.06 92 ALA A C 1
ATOM 741 O O . ALA A 1 92 ? 12.223 -0.255 3.735 1.00 79.06 92 ALA A O 1
ATOM 742 N N . ASP A 1 93 ? 11.516 -2.251 2.955 1.00 82.75 93 ASP A N 1
ATOM 743 C CA . ASP A 1 93 ? 12.064 -2.143 1.594 1.00 82.75 93 ASP A CA 1
ATOM 744 C C . ASP A 1 93 ? 11.231 -1.257 0.654 1.00 82.75 93 ASP A C 1
ATOM 746 O O . ASP A 1 93 ? 11.649 -0.927 -0.454 1.00 82.75 93 ASP A O 1
ATOM 750 N N . GLY A 1 94 ? 10.022 -0.884 1.072 1.00 83.50 94 GLY A N 1
ATOM 751 C CA . GLY A 1 94 ? 9.095 -0.115 0.257 1.00 83.50 94 GLY A CA 1
ATOM 752 C C . GLY A 1 94 ? 7.890 0.381 1.046 1.00 83.50 94 GLY A C 1
ATOM 753 O O . GLY A 1 94 ? 7.764 0.155 2.250 1.00 83.50 94 GLY A O 1
ATOM 754 N N . ALA A 1 95 ? 6.987 1.069 0.348 1.00 83.31 95 ALA A N 1
ATOM 755 C CA . ALA A 1 95 ? 5.779 1.637 0.930 1.00 83.31 95 ALA A CA 1
ATOM 756 C C . ALA A 1 95 ? 4.538 1.251 0.119 1.00 83.31 95 ALA A C 1
ATOM 758 O O . ALA A 1 95 ? 4.526 1.346 -1.108 1.00 83.31 95 ALA A O 1
ATOM 759 N N . LEU A 1 96 ? 3.464 0.883 0.822 1.00 85.94 96 LEU A N 1
ATOM 760 C CA . LEU A 1 96 ? 2.138 0.697 0.242 1.00 85.94 96 LEU A CA 1
ATOM 761 C C . LEU A 1 96 ? 1.252 1.893 0.605 1.00 85.94 96 LEU A C 1
ATOM 763 O O . LEU A 1 96 ? 0.869 2.075 1.760 1.00 85.94 96 LEU A O 1
ATOM 767 N N . GLY A 1 97 ? 0.917 2.715 -0.387 1.00 81.94 97 GLY A N 1
ATOM 768 C CA . GLY A 1 97 ? 0.006 3.842 -0.202 1.00 81.94 97 GLY A CA 1
ATOM 769 C C . GLY A 1 97 ? -1.446 3.385 -0.031 1.00 81.94 97 GLY A C 1
ATOM 770 O O . GLY A 1 97 ? -2.025 2.805 -0.945 1.00 81.94 97 GLY A O 1
ATOM 771 N N . LEU A 1 98 ? -2.055 3.696 1.118 1.00 83.00 98 LEU A N 1
ATOM 772 C CA . LEU A 1 98 ? -3.461 3.378 1.435 1.00 83.00 98 LEU A CA 1
ATOM 773 C C . LEU A 1 98 ? -4.408 4.589 1.311 1.00 83.00 98 LEU A C 1
ATOM 775 O O . LEU A 1 98 ? -5.543 4.569 1.788 1.00 83.00 98 LEU A O 1
ATOM 779 N N . THR A 1 99 ? -3.938 5.696 0.737 1.00 74.94 99 THR A N 1
ATOM 780 C CA . THR A 1 99 ? -4.718 6.933 0.594 1.00 74.94 99 THR A CA 1
ATOM 781 C C . THR A 1 99 ? -5.512 6.963 -0.711 1.00 74.94 99 THR A C 1
ATOM 783 O O . THR A 1 99 ? -5.321 6.138 -1.607 1.00 74.94 99 THR A O 1
ATOM 786 N N . SER A 1 100 ? -6.423 7.938 -0.833 1.00 65.81 100 SER A N 1
ATOM 787 C CA . SER A 1 100 ? -7.122 8.166 -2.098 1.00 65.81 100 SER A CA 1
ATOM 788 C C . SER A 1 100 ? -6.117 8.522 -3.198 1.00 65.81 100 SER A C 1
ATOM 790 O O . SER A 1 100 ? -5.262 9.395 -3.042 1.00 65.81 100 SER A O 1
ATOM 792 N N . ALA A 1 101 ? -6.227 7.838 -4.328 1.00 56.34 101 ALA A N 1
ATOM 793 C CA . ALA A 1 101 ? -5.186 7.835 -5.343 1.00 56.34 101 ALA A CA 1
ATOM 794 C C . ALA A 1 101 ? -5.154 9.087 -6.246 1.00 56.34 101 ALA A C 1
ATOM 796 O O . ALA A 1 101 ? -4.309 9.191 -7.124 1.00 56.34 101 ALA A O 1
ATOM 797 N N . ARG A 1 102 ? -5.994 10.0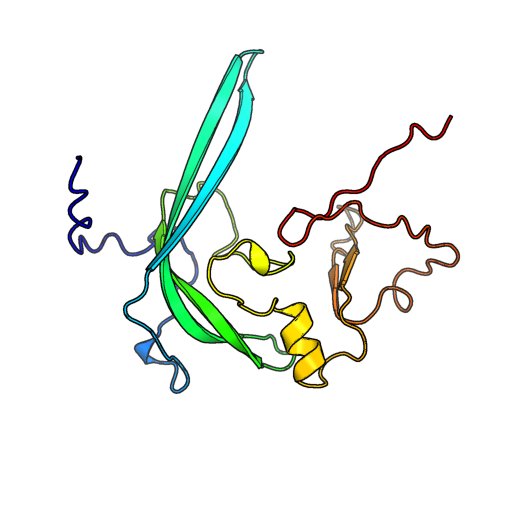99 -5.973 1.00 53.44 102 ARG A N 1
ATOM 798 C CA . ARG A 1 102 ? -5.972 11.392 -6.683 1.00 53.44 102 ARG A CA 1
ATOM 799 C C . ARG A 1 102 ? -4.709 12.229 -6.443 1.00 53.44 102 ARG A C 1
ATOM 801 O O . ARG A 1 102 ? -4.512 13.196 -7.165 1.00 53.44 102 ARG A O 1
ATOM 808 N N . ARG A 1 103 ? -3.896 11.908 -5.428 1.00 51.00 103 ARG A N 1
ATOM 809 C CA . ARG A 1 103 ? -2.664 12.657 -5.114 1.00 51.00 103 ARG A CA 1
ATOM 810 C C . ARG A 1 103 ? -1.464 12.230 -5.968 1.00 51.00 103 ARG A C 1
ATOM 812 O O . ARG A 1 103 ? -0.490 12.967 -6.041 1.00 51.00 103 ARG A O 1
ATOM 819 N N . ILE A 1 104 ? -1.533 11.055 -6.587 1.00 53.59 104 ILE A N 1
ATOM 820 C CA . ILE A 1 104 ? -0.564 10.614 -7.589 1.00 53.59 104 ILE A CA 1
ATOM 821 C C . ILE A 1 104 ? -1.210 10.982 -8.923 1.00 53.59 104 ILE A C 1
ATOM 823 O O . ILE A 1 104 ? -2.298 10.489 -9.191 1.00 53.59 104 ILE A O 1
ATOM 827 N N . ASP A 1 105 ? -0.583 11.900 -9.654 1.00 51.12 105 ASP A N 1
ATOM 828 C CA . ASP A 1 105 ? -0.952 12.663 -10.870 1.00 51.12 105 ASP A CA 1
ATOM 829 C C . ASP A 1 105 ? -1.868 12.044 -11.973 1.00 51.12 105 ASP A C 1
ATOM 831 O O . ASP A 1 105 ? -2.117 12.679 -12.990 1.00 51.12 105 ASP A O 1
ATOM 835 N N . ASP A 1 106 ? -2.448 10.853 -11.804 1.00 55.72 106 ASP A N 1
ATOM 836 C CA . ASP A 1 106 ? -2.691 9.925 -12.915 1.00 55.72 106 ASP A CA 1
ATOM 837 C C . ASP A 1 106 ? -4.027 9.166 -12.915 1.00 55.72 106 ASP A C 1
ATOM 839 O O . ASP A 1 106 ? -4.187 8.178 -13.629 1.00 55.72 106 ASP A O 1
ATOM 843 N N . HIS A 1 107 ? -5.013 9.559 -12.104 1.00 61.75 107 HIS A N 1
ATOM 844 C CA . HIS A 1 107 ? -6.260 8.773 -11.965 1.00 61.75 107 HIS A CA 1
ATOM 845 C C . HIS A 1 107 ? -6.020 7.306 -11.554 1.00 61.75 107 HIS A C 1
ATOM 847 O O . HIS A 1 107 ? -6.908 6.459 -11.711 1.00 61.75 107 HIS A O 1
ATOM 853 N N . THR A 1 108 ? -4.840 7.004 -11.004 1.00 72.44 108 THR A N 1
ATOM 854 C CA . THR A 1 108 ? -4.509 5.691 -10.463 1.00 72.44 108 THR A CA 1
ATOM 855 C C . THR A 1 108 ? -5.599 5.300 -9.473 1.00 72.44 108 THR A C 1
ATOM 857 O O . THR A 1 108 ? -6.114 6.133 -8.733 1.00 72.44 108 THR A O 1
ATOM 860 N N . ARG A 1 109 ? -6.040 4.044 -9.491 1.00 80.06 109 ARG A N 1
ATOM 861 C CA . ARG A 1 109 ? -6.966 3.520 -8.474 1.00 80.06 109 ARG A CA 1
ATOM 862 C C . ARG A 1 109 ? -6.137 3.098 -7.267 1.00 80.06 109 ARG A C 1
ATOM 864 O O . ARG A 1 109 ? -5.076 2.515 -7.459 1.00 80.06 109 ARG A O 1
ATOM 871 N N . SER A 1 110 ? -6.611 3.346 -6.044 1.00 85.62 110 SER A N 1
ATOM 872 C CA . SER A 1 110 ? -5.889 2.880 -4.850 1.00 85.62 110 SER A CA 1
ATOM 873 C C . SER A 1 110 ? -5.815 1.349 -4.828 1.00 85.62 110 SER A C 1
ATOM 875 O O . SER A 1 110 ? -6.654 0.677 -5.440 1.00 85.62 110 SER A O 1
ATOM 877 N N . PHE A 1 111 ? -4.843 0.787 -4.107 1.00 88.69 111 PHE A N 1
ATOM 878 C CA . PHE A 1 111 ? -4.729 -0.664 -3.944 1.00 88.69 111 PHE A CA 1
ATOM 879 C C . PHE A 1 111 ? -6.028 -1.278 -3.394 1.00 88.69 111 PHE A C 1
ATOM 881 O O . PHE A 1 111 ? -6.528 -2.263 -3.932 1.00 88.69 111 PHE A O 1
ATOM 888 N N . VAL A 1 112 ? -6.647 -0.627 -2.405 1.00 89.62 112 VAL A N 1
ATOM 889 C CA . VAL A 1 112 ? -7.918 -1.065 -1.801 1.00 89.62 112 VAL A CA 1
ATOM 890 C C . VAL A 1 112 ? -9.071 -1.006 -2.806 1.00 89.62 112 VAL A C 1
ATOM 892 O O . VAL A 1 112 ? -9.849 -1.952 -2.906 1.00 89.62 112 VAL A O 1
ATOM 895 N N . SER A 1 113 ? -9.144 0.051 -3.624 1.00 88.81 113 SER A N 1
ATOM 896 C CA . SER A 1 113 ? -10.138 0.141 -4.703 1.00 88.81 113 SER A CA 1
ATOM 897 C C . SER A 1 113 ? -9.981 -1.013 -5.696 1.00 88.81 113 SER A C 1
ATOM 899 O O . SER A 1 113 ? -10.969 -1.591 -6.138 1.00 88.81 113 SER A O 1
ATOM 901 N N . ARG A 1 114 ? -8.735 -1.369 -6.036 1.00 90.31 114 ARG A N 1
ATOM 902 C CA . ARG A 1 114 ? -8.435 -2.457 -6.974 1.00 90.31 114 ARG A CA 1
ATOM 903 C C . ARG A 1 114 ? -8.768 -3.829 -6.400 1.00 90.31 114 ARG A C 1
ATOM 905 O O . ARG A 1 114 ? -9.254 -4.669 -7.149 1.00 90.31 114 ARG A O 1
ATOM 912 N N . LEU A 1 115 ? -8.554 -4.049 -5.101 1.00 92.38 115 LEU A N 1
ATOM 913 C CA . LEU A 1 115 ? -9.006 -5.268 -4.426 1.00 92.38 115 LEU A CA 1
ATOM 914 C C . LEU A 1 115 ? -10.523 -5.436 -4.570 1.00 92.38 115 LEU A C 1
ATOM 916 O O . LEU A 1 115 ? -10.978 -6.519 -4.934 1.00 92.38 115 LEU A O 1
ATOM 920 N N . ARG A 1 116 ? -11.296 -4.360 -4.364 1.00 92.25 116 ARG A N 1
ATOM 921 C CA . ARG A 1 116 ? -12.753 -4.387 -4.560 1.00 92.25 116 ARG A CA 1
ATOM 922 C C . ARG A 1 116 ? -13.128 -4.623 -6.025 1.00 92.25 116 ARG A C 1
ATOM 924 O O . ARG A 1 116 ? -13.948 -5.484 -6.309 1.00 92.25 116 ARG A O 1
ATOM 931 N N . ASP A 1 117 ? -12.512 -3.904 -6.966 1.00 91.38 117 ASP A N 1
ATOM 932 C CA . ASP A 1 117 ? -12.777 -4.064 -8.411 1.00 91.38 117 ASP A CA 1
ATOM 933 C C . ASP A 1 117 ? -12.496 -5.489 -8.922 1.00 91.38 117 ASP A C 1
ATOM 935 O O . ASP A 1 117 ? -13.010 -5.894 -9.962 1.00 91.38 117 ASP A O 1
ATOM 939 N N . LYS A 1 118 ? -11.635 -6.234 -8.221 1.00 92.25 118 LYS A N 1
ATOM 940 C CA . LYS A 1 118 ? -11.291 -7.630 -8.510 1.00 92.25 118 LYS A CA 1
ATOM 941 C C . LYS A 1 118 ? -12.051 -8.635 -7.648 1.00 92.25 118 LYS A C 1
ATOM 943 O O . LYS A 1 118 ? -11.673 -9.806 -7.654 1.00 92.25 118 LYS A O 1
ATOM 948 N N . GLU A 1 119 ? -13.074 -8.181 -6.925 1.00 93.00 119 GLU A N 1
ATOM 949 C CA . GLU A 1 119 ? -13.932 -9.013 -6.075 1.00 93.00 119 GLU A CA 1
ATOM 950 C C . GLU A 1 119 ? -13.126 -9.795 -5.020 1.00 93.00 119 GLU A C 1
ATOM 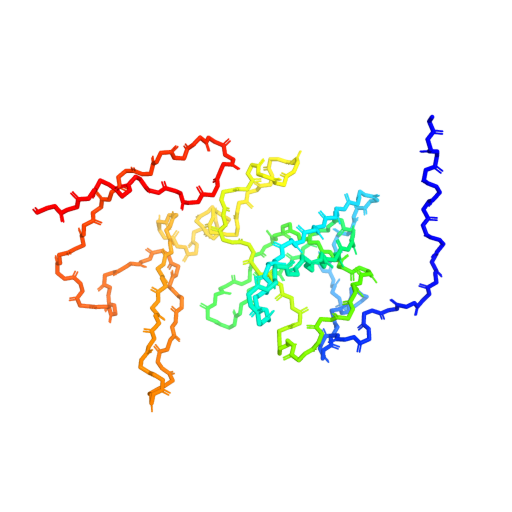952 O O . GLU A 1 119 ? -13.485 -10.897 -4.616 1.00 93.00 119 GLU A O 1
ATOM 957 N N . VAL A 1 120 ? -11.986 -9.239 -4.585 1.00 91.94 120 VAL A N 1
ATOM 958 C CA . VAL A 1 120 ? -11.175 -9.800 -3.489 1.00 91.94 120 VAL A CA 1
ATOM 959 C C . VAL A 1 120 ? -11.751 -9.385 -2.137 1.00 91.94 120 VAL A C 1
ATOM 961 O O . VAL A 1 120 ? -11.633 -10.120 -1.160 1.00 91.94 120 VAL A O 1
ATOM 964 N N . ILE A 1 121 ? -12.367 -8.204 -2.088 1.00 91.56 121 ILE A N 1
ATOM 965 C CA . ILE A 1 121 ? -13.073 -7.669 -0.926 1.00 91.56 121 ILE A CA 1
ATOM 966 C C . ILE A 1 121 ? -14.418 -7.095 -1.368 1.00 91.56 121 ILE A C 1
ATOM 968 O O . ILE A 1 121 ? -14.514 -6.504 -2.444 1.00 91.56 121 ILE A O 1
ATOM 972 N N . ASP A 1 122 ? -15.429 -7.211 -0.511 1.00 90.31 122 ASP A N 1
ATOM 973 C CA . ASP A 1 122 ? -16.773 -6.703 -0.810 1.00 90.31 122 ASP A CA 1
ATOM 974 C C . ASP A 1 122 ? -16.856 -5.176 -0.658 1.00 90.31 122 ASP A C 1
ATOM 976 O O . ASP A 1 122 ? -17.556 -4.491 -1.404 1.00 90.31 122 ASP A O 1
ATOM 980 N N . ASN A 1 123 ? -16.106 -4.624 0.303 1.00 89.69 123 ASN A N 1
ATOM 981 C CA . ASN A 1 123 ? -16.141 -3.209 0.660 1.00 89.69 123 ASN A CA 1
ATOM 982 C C . ASN A 1 123 ? -14.793 -2.536 0.395 1.00 89.69 123 ASN A C 1
ATOM 984 O O . ASN A 1 123 ? -13.743 -3.075 0.733 1.00 89.69 123 ASN A O 1
ATOM 988 N N . GLU A 1 124 ? -14.808 -1.317 -0.150 1.00 89.44 124 GLU A N 1
ATOM 989 C CA . GLU A 1 124 ? -13.604 -0.487 -0.309 1.00 89.44 124 GLU A CA 1
ATOM 990 C C . GLU A 1 124 ? -13.221 0.167 1.027 1.00 89.44 124 GLU A C 1
ATOM 992 O O . GLU A 1 124 ? -13.317 1.378 1.214 1.00 89.44 124 GLU A O 1
ATOM 997 N N . THR A 1 125 ? -12.835 -0.658 1.993 1.00 87.56 125 THR A N 1
ATOM 998 C CA . THR A 1 125 ? -12.454 -0.237 3.341 1.00 87.56 125 THR A CA 1
ATOM 999 C C . THR A 1 125 ? -11.194 -0.963 3.781 1.00 87.56 125 THR A C 1
ATOM 1001 O O . THR A 1 125 ? -10.849 -2.032 3.273 1.00 87.56 125 THR A O 1
ATOM 1004 N N . PHE A 1 126 ? -10.483 -0.377 4.736 1.00 89.12 126 PHE A N 1
ATOM 1005 C CA . PHE A 1 126 ? -9.440 -1.072 5.470 1.00 89.12 126 PHE A CA 1
ATOM 1006 C C . PHE A 1 126 ? -9.428 -0.597 6.920 1.00 89.12 126 PHE A C 1
ATOM 1008 O O . PHE A 1 126 ? -9.851 0.521 7.216 1.00 89.12 126 PHE A O 1
ATOM 1015 N N . SER A 1 127 ? -8.925 -1.446 7.805 1.00 88.50 127 SER A N 1
ATOM 1016 C CA . SER A 1 127 ? -8.822 -1.182 9.238 1.00 88.50 127 SER A CA 1
ATOM 1017 C C . SER A 1 127 ? -7.405 -1.459 9.694 1.00 88.50 127 SER A C 1
ATOM 1019 O O . SER A 1 127 ? -6.804 -2.442 9.265 1.00 88.50 127 SER A O 1
ATOM 1021 N N . ILE A 1 128 ? -6.875 -0.610 10.568 1.00 88.12 128 ILE A N 1
ATOM 1022 C CA . ILE A 1 128 ? -5.554 -0.796 11.163 1.00 88.12 128 ILE A CA 1
ATOM 1023 C C . ILE A 1 128 ? -5.743 -1.033 12.654 1.00 88.12 128 ILE A C 1
ATOM 1025 O O . ILE A 1 128 ? -6.420 -0.259 13.328 1.00 88.12 128 ILE A O 1
ATOM 1029 N N . TYR A 1 129 ? -5.127 -2.095 13.153 1.00 86.00 129 TYR A N 1
ATOM 1030 C CA . TYR A 1 129 ? -5.022 -2.384 14.570 1.00 86.00 129 TYR A CA 1
ATOM 1031 C C . TYR A 1 129 ? -3.561 -2.315 14.981 1.00 86.00 129 TYR A C 1
ATOM 1033 O O . TYR A 1 129 ? -2.724 -3.049 14.452 1.00 86.00 129 TYR A O 1
ATOM 1041 N N . PHE A 1 130 ? -3.271 -1.428 15.927 1.00 85.88 130 PHE A N 1
ATOM 1042 C CA . PHE A 1 130 ? -1.988 -1.388 16.606 1.00 85.88 130 PHE A CA 1
ATOM 1043 C C . PHE A 1 130 ? -2.135 -2.180 17.895 1.00 85.88 130 PHE A C 1
ATOM 1045 O O . PHE A 1 130 ? -2.817 -1.754 18.827 1.00 85.88 130 PHE A O 1
ATOM 1052 N N . GLY A 1 131 ? -1.548 -3.367 17.876 1.00 80.81 131 GLY A N 1
ATOM 1053 C CA . GLY A 1 131 ? -1.554 -4.297 18.986 1.00 80.81 131 GLY A CA 1
ATOM 1054 C C . GLY A 1 131 ? -0.761 -3.809 20.192 1.00 80.81 131 GLY A C 1
ATOM 1055 O O . GLY A 1 131 ? -0.066 -2.791 20.146 1.00 80.81 131 GLY A O 1
ATOM 1056 N N . ASP A 1 132 ? -0.839 -4.573 21.275 1.00 81.94 132 ASP A N 1
ATOM 1057 C CA . ASP A 1 132 ? 0.024 -4.359 22.432 1.00 81.94 132 ASP A CA 1
ATOM 1058 C C . ASP A 1 132 ? 1.464 -4.732 22.039 1.00 81.94 132 ASP A C 1
ATOM 1060 O O . ASP A 1 132 ? 1.710 -5.797 21.463 1.00 81.94 132 ASP A O 1
ATOM 1064 N N . GLN A 1 133 ? 2.437 -3.869 22.354 1.00 71.25 133 GLN A N 1
ATOM 1065 C CA . GLN A 1 133 ? 3.853 -4.113 22.048 1.00 71.25 133 GLN A CA 1
ATOM 1066 C C . GLN A 1 133 ? 4.347 -5.461 22.594 1.00 71.25 133 GLN A C 1
ATOM 1068 O O . GLN A 1 133 ? 5.245 -6.067 22.014 1.00 71.25 133 GLN A O 1
ATOM 1073 N N . SER A 1 134 ? 3.737 -5.954 23.676 1.00 72.44 134 SER A N 1
ATOM 1074 C CA . SER A 1 134 ? 4.067 -7.244 24.283 1.00 72.44 134 SER A CA 1
ATOM 1075 C C . SER A 1 134 ? 3.531 -8.470 23.527 1.00 72.44 134 SER A C 1
ATOM 1077 O O . SER A 1 134 ? 3.976 -9.582 23.808 1.00 72.44 134 SER A O 1
ATOM 1079 N N . LYS A 1 135 ? 2.596 -8.303 22.577 1.00 69.12 135 LYS A N 1
ATOM 1080 C CA . LYS A 1 135 ? 1.841 -9.410 21.956 1.00 69.12 135 LYS A CA 1
ATOM 1081 C C . LYS A 1 135 ? 2.049 -9.590 20.451 1.00 69.12 135 LYS A C 1
ATOM 1083 O O . LYS A 1 135 ? 1.585 -10.592 19.917 1.00 69.12 135 LYS A O 1
ATOM 1088 N N . GLN A 1 136 ? 2.751 -8.671 19.778 1.00 69.56 136 GLN A N 1
ATOM 1089 C CA . GLN A 1 136 ? 2.948 -8.679 18.314 1.00 69.56 136 GLN A CA 1
ATOM 1090 C C . GLN A 1 136 ? 1.655 -8.957 17.519 1.00 69.56 136 GLN A C 1
ATOM 1092 O O . GLN A 1 136 ? 1.652 -9.689 16.533 1.00 69.56 136 GLN A O 1
ATOM 1097 N N . ASP A 1 137 ? 0.538 -8.365 17.933 1.00 81.00 137 ASP A N 1
ATOM 1098 C CA . ASP A 1 137 ? -0.785 -8.620 17.361 1.00 81.00 137 ASP A CA 1
ATOM 1099 C C . ASP A 1 137 ? -1.289 -7.478 16.469 1.00 81.00 137 ASP A C 1
ATOM 1101 O O . ASP A 1 137 ? -2.480 -7.398 16.192 1.00 81.00 137 ASP A O 1
ATOM 1105 N N . SER A 1 138 ? -0.396 -6.618 15.965 1.00 86.75 138 SER A N 1
ATOM 1106 C CA . SER A 1 138 ? -0.758 -5.566 15.003 1.00 86.75 138 SER A CA 1
ATOM 1107 C C . SER A 1 138 ? -1.139 -6.148 13.641 1.00 86.75 138 SER A C 1
ATOM 1109 O O . SER A 1 138 ? -0.478 -7.054 13.135 1.00 86.75 138 SER A O 1
ATOM 1111 N N . TYR A 1 139 ? -2.174 -5.601 13.003 1.00 86.81 139 TYR A N 1
ATOM 1112 C CA . TYR A 1 139 ? -2.595 -6.039 11.672 1.00 86.81 139 TYR A CA 1
ATOM 1113 C C . TYR A 1 139 ? -3.309 -4.947 10.877 1.00 86.81 139 TYR A C 1
ATOM 1115 O O . TYR A 1 139 ? -3.835 -3.976 11.419 1.00 86.81 139 TYR A O 1
ATOM 1123 N N . ILE A 1 140 ? -3.375 -5.164 9.564 1.00 88.31 140 ILE A N 1
ATOM 1124 C CA . ILE A 1 140 ? -4.227 -4.420 8.639 1.00 88.31 140 ILE A CA 1
ATOM 1125 C C . ILE A 1 140 ? -5.259 -5.398 8.070 1.00 88.31 140 ILE A C 1
ATOM 1127 O O . ILE A 1 140 ? -4.905 -6.501 7.654 1.00 88.31 140 ILE A O 1
ATOM 1131 N N . LEU A 1 141 ? -6.532 -5.006 8.062 1.00 88.62 141 LEU A N 1
ATOM 1132 C CA . LEU A 1 141 ? -7.626 -5.746 7.428 1.00 88.62 141 LEU A CA 1
ATOM 1133 C C . LEU A 1 141 ? -8.114 -4.976 6.212 1.00 88.62 141 LEU A C 1
ATOM 1135 O O . LEU A 1 141 ? -8.327 -3.774 6.307 1.00 88.62 141 LEU A O 1
ATOM 1139 N N . PHE A 1 142 ? -8.339 -5.666 5.099 1.00 90.50 142 PHE A N 1
ATOM 1140 C CA . PHE A 1 142 ? -8.977 -5.103 3.911 1.00 90.50 142 PHE A CA 1
ATOM 1141 C C . PHE A 1 142 ? -10.404 -5.645 3.800 1.00 90.50 142 PHE A C 1
ATOM 1143 O O . PHE A 1 142 ? -10.626 -6.837 3.997 1.00 90.50 142 PHE A O 1
ATOM 1150 N N . GLY A 1 143 ? -11.367 -4.776 3.496 1.00 88.94 143 GLY A N 1
ATOM 1151 C CA . GLY A 1 143 ? -12.776 -5.128 3.299 1.00 88.94 143 GLY A CA 1
ATOM 1152 C C . GLY A 1 143 ? -13.620 -5.296 4.562 1.00 88.94 143 GLY A C 1
ATOM 1153 O O . GLY A 1 143 ? -14.831 -5.483 4.449 1.00 88.94 143 GLY A O 1
ATOM 1154 N N . ASP A 1 144 ? -13.014 -5.231 5.751 1.00 82.62 144 ASP A N 1
ATOM 1155 C CA . ASP A 1 144 ? -13.686 -5.494 7.026 1.00 82.62 144 ASP A CA 1
ATOM 1156 C C . ASP A 1 144 ? -13.108 -4.630 8.163 1.00 82.62 144 ASP A C 1
ATOM 1158 O O . ASP A 1 144 ? -11.932 -4.250 8.161 1.00 82.62 144 ASP A O 1
ATOM 1162 N N . TYR A 1 145 ? -13.950 -4.338 9.151 1.00 70.62 145 TYR A N 1
ATOM 1163 C CA . TYR A 1 145 ? -13.612 -3.634 10.394 1.00 70.62 145 TYR A CA 1
ATOM 1164 C C . TYR A 1 145 ? -14.193 -4.306 11.648 1.00 70.62 145 TYR A C 1
ATOM 1166 O O . TYR A 1 145 ? -13.876 -3.910 12.766 1.00 70.62 145 TYR A O 1
ATOM 1174 N N . THR A 1 146 ? -15.028 -5.335 11.483 1.00 65.25 146 THR A N 1
ATOM 1175 C CA . THR A 1 146 ? -15.894 -5.865 12.547 1.00 65.25 146 THR A CA 1
ATOM 1176 C C . THR A 1 146 ? -15.423 -7.204 13.104 1.00 65.25 146 THR A C 1
ATOM 1178 O O . THR A 1 146 ? -15.441 -7.402 14.317 1.00 65.25 146 THR A O 1
ATOM 1181 N N . LYS A 1 147 ? -14.954 -8.129 12.254 1.00 60.19 147 LYS A N 1
ATOM 1182 C CA . LYS A 1 147 ? -14.816 -9.547 12.644 1.00 60.19 147 LYS A CA 1
ATOM 1183 C C . LYS A 1 147 ? -13.705 -9.872 13.643 1.00 60.19 147 LYS A C 1
ATOM 1185 O O . LYS A 1 147 ? -13.802 -10.894 14.313 1.00 60.19 147 LYS A O 1
ATOM 1190 N N . LYS A 1 148 ? -12.646 -9.060 13.738 1.00 63.84 148 LYS A N 1
ATOM 1191 C CA . LYS A 1 148 ? -11.518 -9.324 14.660 1.00 63.84 148 LYS A CA 1
ATOM 1192 C C . LYS A 1 148 ? -11.406 -8.357 15.830 1.00 63.84 148 LYS A C 1
ATOM 1194 O O . LYS A 1 148 ? -10.740 -8.686 16.805 1.00 63.84 148 LYS A O 1
ATOM 1199 N N . LEU A 1 149 ? -12.022 -7.183 15.738 1.00 64.12 149 LEU A N 1
ATOM 1200 C CA . LEU A 1 149 ? -11.775 -6.108 16.696 1.00 64.12 149 LEU A CA 1
ATOM 1201 C C . LEU A 1 149 ? -12.776 -6.072 17.857 1.00 64.12 149 LEU A C 1
ATOM 1203 O O . LEU A 1 149 ? -12.562 -5.302 18.786 1.00 64.12 149 LEU A O 1
ATOM 1207 N N . ASN A 1 150 ? -13.844 -6.886 17.832 1.00 64.31 150 ASN A N 1
ATOM 1208 C CA . ASN A 1 150 ? -14.955 -6.812 18.798 1.00 64.31 150 ASN A CA 1
ATOM 1209 C C . ASN A 1 150 ? -15.436 -5.366 19.026 1.00 64.31 150 ASN A C 1
ATOM 1211 O O . ASN A 1 150 ? -15.829 -4.987 20.126 1.00 64.31 150 ASN A O 1
ATOM 1215 N N . VAL A 1 151 ? -15.380 -4.542 17.978 1.00 65.44 151 VAL A N 1
ATOM 1216 C CA . VAL A 1 151 ? -15.826 -3.152 18.037 1.00 65.44 151 VAL A CA 1
ATOM 1217 C C . VAL A 1 151 ? -17.339 -3.178 17.883 1.00 65.44 151 VAL A C 1
ATOM 1219 O O . VAL A 1 151 ? -17.852 -3.256 16.768 1.00 65.44 151 VAL A O 1
ATOM 1222 N N . SER A 1 152 ? -18.048 -3.179 19.012 1.00 62.72 152 SER A N 1
ATOM 1223 C CA . SER A 1 152 ? -19.507 -3.047 19.034 1.00 62.72 152 SER A CA 1
ATOM 1224 C C . SER A 1 152 ? -19.945 -1.638 18.637 1.00 62.72 152 SER A C 1
ATOM 1226 O O . SER A 1 152 ? -20.966 -1.488 17.976 1.00 62.72 152 SER A O 1
ATOM 1228 N N . ASP A 1 153 ? -19.132 -0.624 18.963 1.00 68.88 153 ASP A N 1
ATOM 1229 C CA . ASP A 1 153 ? -19.500 0.790 18.859 1.00 68.88 153 ASP A CA 1
ATOM 1230 C C . ASP A 1 153 ? -18.413 1.599 18.138 1.00 68.88 153 ASP A C 1
ATOM 1232 O O . ASP A 1 153 ? -17.640 2.351 18.734 1.00 68.88 153 ASP A O 1
ATOM 1236 N N . ALA A 1 154 ? -18.326 1.426 16.817 1.00 76.12 154 ALA A N 1
ATOM 1237 C CA . ALA A 1 154 ? -17.473 2.268 15.984 1.00 76.12 154 ALA A CA 1
ATOM 1238 C C . ALA A 1 154 ? -18.128 3.644 15.781 1.00 76.12 154 ALA A C 1
ATOM 1240 O O . ALA A 1 154 ? -19.224 3.746 15.225 1.00 76.12 154 ALA A O 1
ATOM 1241 N N . LEU A 1 155 ? -17.434 4.716 16.170 1.00 79.44 155 LEU A N 1
ATOM 1242 C CA . LEU A 1 155 ? -17.824 6.074 15.801 1.00 79.44 155 LEU A CA 1
ATOM 1243 C C . LEU A 1 155 ? -17.361 6.372 14.371 1.00 79.44 155 LEU A C 1
ATOM 1245 O O . LEU A 1 155 ? -16.165 6.475 14.096 1.00 79.44 155 LEU A O 1
ATOM 1249 N N . PHE A 1 156 ? -18.314 6.568 13.463 1.00 82.44 156 PHE A N 1
ATOM 1250 C CA . PHE A 1 156 ? -18.028 6.978 12.092 1.00 82.44 156 PHE A CA 1
ATOM 1251 C C . PHE A 1 156 ? -18.084 8.499 11.967 1.00 82.44 156 PHE A C 1
ATOM 1253 O O . PHE A 1 156 ? -19.155 9.102 12.018 1.00 82.44 156 PHE A O 1
ATOM 1260 N N . ILE A 1 157 ? -16.926 9.123 11.758 1.00 81.75 157 ILE A N 1
ATOM 1261 C CA . ILE A 1 157 ? -16.826 10.560 11.491 1.00 81.75 157 ILE A CA 1
ATOM 1262 C C . ILE A 1 157 ? -16.668 10.760 9.989 1.00 81.75 157 ILE A C 1
ATOM 1264 O O . ILE A 1 157 ? -15.740 10.239 9.367 1.00 81.75 157 ILE A O 1
ATOM 1268 N N . LYS A 1 158 ? -17.565 11.550 9.391 1.00 79.81 158 LYS A N 1
ATOM 1269 C CA . LYS A 1 158 ? -17.448 11.913 7.979 1.00 79.81 158 LYS A CA 1
ATOM 1270 C C . LYS A 1 158 ? -16.167 12.720 7.776 1.00 79.81 158 LYS A C 1
ATOM 1272 O O . LYS A 1 158 ? -16.013 13.816 8.314 1.00 79.81 158 LYS A O 1
ATOM 1277 N N . SER A 1 159 ? -15.254 12.176 6.979 1.00 76.00 159 SER A N 1
ATOM 1278 C CA . SER A 1 159 ? -14.031 12.879 6.612 1.00 76.00 159 SER A CA 1
ATOM 1279 C C . SER A 1 159 ? -14.365 14.179 5.869 1.00 76.00 159 SER A C 1
ATOM 1281 O O . SER A 1 159 ? -15.268 14.216 5.032 1.00 76.00 159 SER A O 1
ATOM 1283 N N . LYS A 1 160 ? -13.600 15.243 6.142 1.00 68.56 160 LYS A N 1
ATOM 1284 C CA . LYS A 1 160 ? -13.627 16.496 5.362 1.00 68.56 160 LYS A CA 1
ATOM 1285 C C . LYS A 1 160 ? -12.796 16.385 4.078 1.00 68.56 160 LYS A C 1
ATOM 1287 O O . LYS A 1 160 ? -12.404 17.403 3.514 1.00 68.56 160 LYS A O 1
ATOM 1292 N N . SER A 1 161 ? -12.487 15.166 3.639 1.00 56.34 161 SER A N 1
ATOM 1293 C CA . SER A 1 161 ? -11.604 14.910 2.509 1.00 56.34 161 SER A CA 1
ATOM 1294 C C . SER A 1 161 ? -12.137 15.600 1.257 1.00 56.34 161 SER A C 1
ATOM 1296 O O . SER A 1 161 ? -13.107 15.182 0.628 1.00 56.34 161 SER A O 1
ATOM 1298 N N . TYR A 1 162 ? -11.457 16.679 0.876 1.00 53.06 162 TYR A N 1
ATOM 1299 C CA . TYR A 1 162 ? -11.472 17.131 -0.500 1.00 53.06 162 TYR A CA 1
ATOM 1300 C C . TYR A 1 162 ? -10.907 15.993 -1.358 1.00 53.06 162 TYR A C 1
ATOM 1302 O O . TYR A 1 162 ? -9.958 15.325 -0.929 1.00 53.06 162 TYR A O 1
ATOM 1310 N N . PRO A 1 163 ? -11.450 15.746 -2.557 1.00 51.19 163 PRO A N 1
ATOM 1311 C CA . PRO A 1 163 ? -10.901 14.736 -3.450 1.00 51.19 163 PRO A CA 1
ATOM 1312 C C . PRO A 1 163 ? -9.382 14.927 -3.638 1.00 51.19 163 PRO A C 1
ATOM 1314 O O . PRO A 1 163 ? -8.966 15.925 -4.218 1.00 51.19 163 PRO A O 1
ATOM 1317 N N . GLY A 1 164 ? -8.562 13.986 -3.150 1.00 52.16 164 GLY A N 1
ATOM 1318 C CA . GLY A 1 164 ? -7.090 14.044 -3.220 1.00 52.16 164 GLY A CA 1
ATOM 1319 C C . GLY A 1 164 ? -6.355 14.477 -1.940 1.00 52.16 164 GLY A C 1
ATOM 1320 O O . GLY A 1 164 ? -5.125 14.489 -1.934 1.00 52.16 164 GLY A O 1
ATOM 1321 N N . TYR A 1 165 ? -7.062 14.792 -0.850 1.00 57.44 165 TYR A N 1
ATOM 1322 C CA . TYR A 1 165 ? -6.450 15.124 0.445 1.00 57.44 165 TYR A CA 1
ATOM 1323 C C . TYR A 1 165 ? -6.268 13.886 1.351 1.00 57.44 165 TYR A C 1
ATOM 1325 O O . TYR A 1 165 ? -6.947 12.875 1.152 1.00 57.44 165 TYR A O 1
ATOM 1333 N N . PRO A 1 166 ? -5.340 13.929 2.335 1.00 67.00 166 PRO A N 1
ATOM 1334 C CA . PRO A 1 166 ? -5.183 12.875 3.340 1.00 67.00 166 PRO A CA 1
ATOM 1335 C C . PRO A 1 166 ? -6.495 12.588 4.080 1.00 67.00 166 PRO A C 1
ATOM 1337 O O . PRO A 1 166 ? -7.404 13.418 4.093 1.00 67.00 166 PRO A O 1
ATOM 1340 N N . TRP A 1 167 ? -6.572 11.417 4.720 1.00 71.50 167 TRP A N 1
ATOM 1341 C CA . TRP A 1 167 ? -7.667 11.059 5.622 1.00 71.50 167 TRP A CA 1
ATOM 1342 C C . TRP A 1 167 ? -7.711 12.053 6.788 1.00 71.50 167 TRP A C 1
ATOM 1344 O O . TRP A 1 167 ? -7.028 11.885 7.795 1.00 71.50 167 TRP A O 1
ATOM 1354 N N . THR A 1 168 ? -8.473 13.131 6.622 1.00 73.38 168 THR A N 1
ATOM 1355 C CA . THR A 1 168 ? -8.630 14.181 7.624 1.00 73.38 168 THR A CA 1
ATOM 1356 C C . THR A 1 168 ? -10.029 14.123 8.198 1.00 73.38 168 THR A C 1
ATOM 1358 O O . THR A 1 168 ? -11.039 14.102 7.482 1.00 73.38 168 THR A O 1
ATOM 1361 N N . VAL A 1 169 ? -10.085 14.094 9.521 1.00 72.88 169 VAL A N 1
ATOM 1362 C CA . VAL A 1 169 ? -11.318 14.225 10.284 1.00 72.88 169 VAL A CA 1
ATOM 1363 C C . VAL A 1 169 ? -11.223 15.507 11.105 1.00 72.88 169 VAL A C 1
ATOM 1365 O O . VAL A 1 169 ? -10.156 15.800 11.650 1.00 72.88 169 VAL A O 1
ATOM 1368 N N . PRO A 1 170 ? -12.287 16.323 11.158 1.00 70.19 170 PRO A N 1
ATOM 1369 C CA . PRO A 1 170 ? -12.337 17.408 12.118 1.00 70.19 170 PRO A CA 1
ATOM 1370 C C . PRO A 1 170 ? -12.367 16.790 13.517 1.00 70.19 170 PRO A C 1
ATOM 1372 O O . PRO A 1 170 ? -13.287 16.045 13.842 1.00 70.19 170 PRO A O 1
ATOM 1375 N N . ILE A 1 171 ? -11.360 17.088 14.332 1.00 72.12 171 ILE A N 1
ATOM 1376 C CA . ILE A 1 171 ? -11.450 16.857 15.770 1.00 72.12 171 ILE A CA 1
ATOM 1377 C C . ILE A 1 171 ? -12.175 18.083 16.311 1.00 72.12 171 ILE A C 1
ATOM 1379 O O . ILE A 1 171 ? -11.555 19.096 16.628 1.00 72.12 171 ILE A O 1
ATOM 1383 N N . GLU A 1 172 ? -13.504 18.038 16.317 1.00 66.69 172 GLU A N 1
ATOM 1384 C CA . GLU A 1 172 ? -14.227 18.892 17.252 1.00 66.69 172 GLU A CA 1
ATOM 1385 C C . GLU A 1 172 ? -13.802 18.403 18.636 1.00 66.69 172 GLU A C 1
ATOM 1387 O O . GLU A 1 172 ? -13.808 17.198 18.891 1.00 66.69 172 GLU A O 1
ATOM 1392 N N . THR A 1 173 ? -13.289 19.300 19.478 1.00 48.38 173 THR A N 1
ATOM 1393 C CA . THR A 1 173 ? -12.958 18.970 20.865 1.00 48.38 173 THR A CA 1
ATOM 1394 C C . THR A 1 173 ? -14.197 18.346 21.486 1.00 48.38 173 THR A C 1
ATOM 1396 O O . THR A 1 173 ? -15.181 19.043 21.719 1.00 48.38 173 THR A O 1
ATOM 1399 N N . PHE A 1 174 ? -14.167 17.028 21.675 1.00 48.69 174 PHE A N 1
ATOM 1400 C CA . PHE A 1 174 ? -15.141 16.320 22.487 1.00 48.69 174 PHE A CA 1
ATOM 1401 C C . PHE A 1 174 ? -14.957 16.864 23.911 1.00 48.69 174 PHE A C 1
ATOM 1403 O O . PHE A 1 174 ? -13.996 16.495 24.587 1.00 48.69 174 PHE A O 1
ATOM 1410 N N . CYS A 1 175 ? -15.781 17.846 24.284 1.00 40.94 175 CYS A N 1
ATOM 1411 C CA . CYS A 1 175 ? -15.857 18.423 25.626 1.00 40.94 175 CYS A CA 1
ATOM 1412 C C . CYS A 1 175 ? -16.755 17.569 26.520 1.00 40.94 175 CYS A C 1
ATOM 1414 O O . CYS A 1 175 ? -17.792 17.086 26.009 1.00 40.94 175 CYS A O 1
#

Organism: NCBI:txid151035

Sequence (175 aa):
MVKSSLPQEDESECQYAQNKFDKATSASFNGTNETASWTNEFHSYESSLKKTHSRFAWGMKAKDYVGTSLIKYIFHDIIYVNVTENLGDFQADGALGLTSARRIDDHTRSFVSRLRDKEVIDNETFSIYFGDQSKQDSYILFGDYTKKLNVSDALFIKSKSYPGYPWTVPIETFC